Protein AF-A0A814NB25-F1 (afdb_monomer)

Secondary structure (DSSP, 8-state):
-EEEEEESS-TT-BTTB-----BS-----SSS--HHHHHHHHHH-BGGG---TTTS-SS--B-SSTTPPEEEEE-S-SS-SSS--------

Sequence (91 aa):
MIEMFLDFVGDKYSASNPIPVPDNDPLDDCSESSHGTHVAGIVAGNATKMFQTGFKPIVPFLGVAPQATLGAYRIFGCAADTTTTGTYKHE

Organism: NCBI:txid392033

Solvent-accessible surface area (backbone atoms only — not comparable to full-atom values): 5609 Å² total; per-residue (Å²): 94,73,84,46,59,30,12,62,21,26,64,73,17,30,87,93,38,76,65,64,49,61,45,72,63,44,74,62,76,71,40,99,69,40,64,67,60,51,53,49,34,54,45,34,23,50,41,85,76,49,79,54,85,95,74,51,62,97,68,70,50,68,18,81,39,52,83,50,70,45,68,46,75,31,81,69,28,56,53,75,81,58,98,64,93,71,92,61,88,80,135

Mean predicted aligned error: 7.82 Å

Foldseek 3Di:
DEDAFKEQAEQPDEPVRPHRDIDRHLDQPLAPDDPQVVVVCQAANFLVPDPDPPPRDPDTDGHPHNPDYHYRYHHDHNDPNDDDDGDDDDD

Radius of gyration: 14.87 Å; Cα contacts (8 Å, |Δi|>4): 145; chains: 1; bounding box: 35×28×39 Å

Structure (mmCIF, N/CA/C/O backbone):
data_AF-A0A814NB25-F1
#
_entry.id   AF-A0A814NB25-F1
#
loop_
_atom_site.group_PDB
_atom_site.id
_atom_site.type_symbol
_atom_site.label_atom_id
_atom_site.label_alt_id
_atom_site.label_comp_id
_atom_site.label_asym_id
_atom_site.label_entity_id
_atom_site.label_seq_id
_atom_site.pdbx_PDB_ins_code
_atom_site.Cartn_x
_atom_site.Cartn_y
_atom_site.Cartn_z
_atom_site.occupancy
_atom_site.B_iso_or_equiv
_atom_site.auth_seq_id
_atom_site.auth_comp_id
_atom_site.auth_asym_id
_atom_site.auth_atom_id
_atom_site.pdbx_PDB_model_num
ATOM 1 N N . MET A 1 1 ? -7.127 -7.171 7.423 1.00 54.53 1 MET A N 1
ATOM 2 C CA . MET A 1 1 ? -6.116 -8.157 6.972 1.00 54.53 1 MET A CA 1
ATOM 3 C C . MET A 1 1 ? -5.871 -7.878 5.497 1.00 54.53 1 MET A C 1
ATOM 5 O O . MET A 1 1 ? -6.769 -7.311 4.885 1.00 54.53 1 MET A O 1
ATOM 9 N N . ILE A 1 2 ? -4.693 -8.153 4.945 1.00 64.25 2 ILE A N 1
ATOM 10 C CA . ILE A 1 2 ? -4.479 -8.044 3.496 1.00 64.25 2 ILE A CA 1
ATOM 11 C C . ILE A 1 2 ? -4.340 -9.471 2.959 1.00 64.25 2 ILE A C 1
ATOM 13 O O . ILE A 1 2 ? -3.565 -10.234 3.525 1.00 64.25 2 ILE A O 1
ATOM 17 N N . GLU A 1 3 ? -5.126 -9.842 1.947 1.00 67.31 3 GLU A N 1
ATOM 18 C CA . GLU A 1 3 ? -5.211 -11.238 1.453 1.00 67.31 3 GLU A CA 1
ATOM 19 C C . GLU A 1 3 ? -4.540 -11.441 0.090 1.00 67.31 3 GLU A C 1
ATOM 21 O O . GLU A 1 3 ? -4.295 -12.571 -0.318 1.00 67.31 3 GLU A O 1
ATOM 26 N N . MET A 1 4 ? -4.249 -10.361 -0.639 1.00 76.69 4 MET A N 1
ATOM 27 C CA . MET A 1 4 ? -3.610 -10.422 -1.954 1.00 76.69 4 MET A CA 1
ATOM 28 C C . MET A 1 4 ? -2.589 -9.294 -2.069 1.00 76.69 4 MET A C 1
ATOM 30 O O . MET A 1 4 ? -2.911 -8.147 -1.754 1.00 76.69 4 MET A O 1
ATOM 34 N N . PHE A 1 5 ? -1.378 -9.638 -2.502 1.00 88.25 5 PHE A N 1
ATOM 35 C CA . PHE A 1 5 ? -0.228 -8.745 -2.604 1.00 88.25 5 PHE A CA 1
ATOM 36 C C . PHE A 1 5 ? 0.496 -9.018 -3.916 1.00 88.25 5 PHE A C 1
ATOM 38 O O . PHE A 1 5 ? 0.864 -10.165 -4.173 1.00 88.25 5 PHE A O 1
ATOM 45 N N . LEU A 1 6 ? 0.658 -7.996 -4.752 1.00 92.88 6 LEU A N 1
ATOM 46 C CA . LEU A 1 6 ? 1.414 -8.117 -5.994 1.00 92.88 6 LEU A CA 1
ATOM 47 C C . LEU A 1 6 ? 1.890 -6.746 -6.475 1.00 92.88 6 LEU A C 1
ATOM 49 O O . LEU A 1 6 ? 1.085 -5.818 -6.599 1.00 92.88 6 LEU A O 1
ATOM 53 N N . ASP A 1 7 ? 3.168 -6.645 -6.808 1.00 92.50 7 ASP A N 1
ATOM 54 C CA . ASP A 1 7 ? 3.695 -5.584 -7.653 1.00 92.50 7 ASP A CA 1
ATOM 55 C C . ASP A 1 7 ? 3.715 -6.069 -9.106 1.00 92.50 7 ASP A C 1
ATOM 57 O O . ASP A 1 7 ? 4.360 -7.055 -9.458 1.00 92.50 7 ASP A O 1
ATOM 61 N N . PHE A 1 8 ? 2.969 -5.391 -9.973 1.00 94.44 8 PHE A N 1
ATOM 62 C CA . PHE A 1 8 ? 2.896 -5.741 -11.389 1.00 94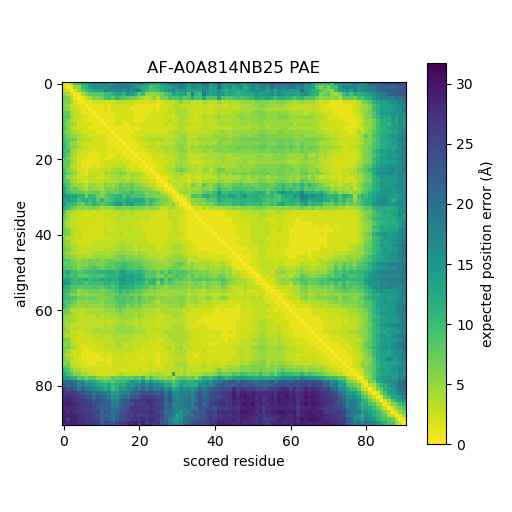.44 8 PHE A CA 1
ATOM 63 C C . PHE A 1 8 ? 4.082 -5.238 -12.207 1.00 94.44 8 PHE A C 1
ATOM 65 O O . PHE A 1 8 ? 4.240 -5.659 -13.356 1.00 94.44 8 PHE A O 1
ATOM 72 N N . VAL A 1 9 ? 4.864 -4.302 -11.678 1.00 92.56 9 VAL A N 1
ATOM 73 C CA . VAL A 1 9 ? 5.843 -3.551 -12.466 1.00 92.56 9 VAL A CA 1
ATOM 74 C C . VAL A 1 9 ? 7.239 -3.549 -11.856 1.00 92.56 9 VAL A C 1
ATOM 76 O O . VAL A 1 9 ? 8.215 -3.447 -12.604 1.00 92.56 9 VAL A O 1
ATOM 79 N N . GLY A 1 10 ? 7.333 -3.741 -10.545 1.00 91.06 10 GLY A N 1
ATOM 80 C CA . GLY A 1 10 ? 8.569 -3.748 -9.781 1.00 91.06 10 GLY A CA 1
ATOM 81 C C . GLY A 1 10 ? 9.093 -2.342 -9.497 1.00 91.06 10 GLY A C 1
ATOM 82 O O . GLY A 1 10 ? 8.810 -1.368 -10.206 1.00 91.06 10 GLY A O 1
ATOM 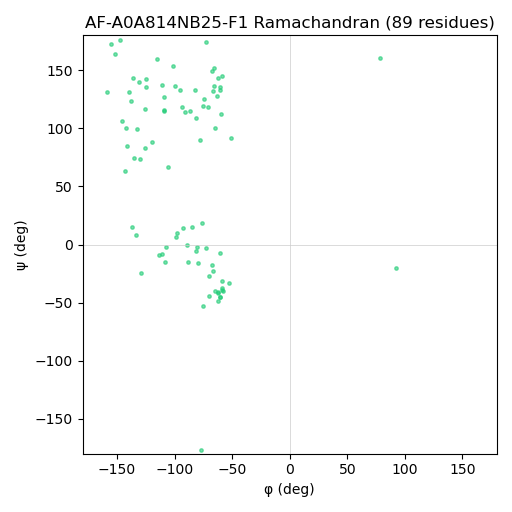83 N N . ASP A 1 11 ? 9.962 -2.248 -8.494 1.00 89.50 11 ASP A N 1
ATOM 84 C CA . ASP A 1 11 ? 10.513 -0.990 -7.972 1.00 89.50 11 ASP A CA 1
ATOM 85 C C . ASP A 1 11 ? 11.139 -0.067 -9.019 1.00 89.50 11 ASP A C 1
ATOM 87 O O . ASP A 1 11 ? 11.123 1.158 -8.891 1.00 89.50 11 ASP A O 1
ATOM 91 N N . LYS A 1 12 ? 11.744 -0.650 -10.055 1.00 89.81 12 LYS A N 1
ATOM 92 C CA . LYS A 1 12 ? 12.505 0.095 -11.066 1.00 89.81 12 LYS A CA 1
ATOM 93 C C . LYS A 1 12 ? 11.656 0.561 -12.240 1.00 89.81 12 LYS A C 1
ATOM 95 O O . LYS A 1 12 ? 12.225 1.160 -13.154 1.00 89.81 12 LYS A O 1
ATOM 100 N N . TYR A 1 13 ? 10.360 0.263 -12.259 1.00 89.75 13 TYR A N 1
ATOM 101 C CA . TYR A 1 13 ? 9.497 0.689 -13.348 1.00 89.75 13 TYR A CA 1
ATOM 102 C C . TYR A 1 13 ? 9.422 2.213 -13.410 1.00 89.75 13 TYR A C 1
ATOM 104 O O . TYR A 1 13 ? 9.165 2.876 -12.405 1.00 89.75 13 TYR A O 1
ATOM 112 N N . SER A 1 14 ? 9.685 2.764 -14.589 1.00 88.69 14 SER A N 1
ATOM 113 C CA . SER A 1 14 ? 9.574 4.196 -14.833 1.00 88.69 14 SER A CA 1
ATOM 114 C C . SER A 1 14 ? 9.334 4.497 -16.310 1.00 88.69 14 SER A C 1
ATOM 116 O O . SER A 1 14 ? 9.510 3.627 -17.168 1.00 88.69 14 SER A O 1
ATOM 118 N N . ALA A 1 15 ? 9.055 5.753 -16.654 1.00 87.19 15 ALA A N 1
ATOM 119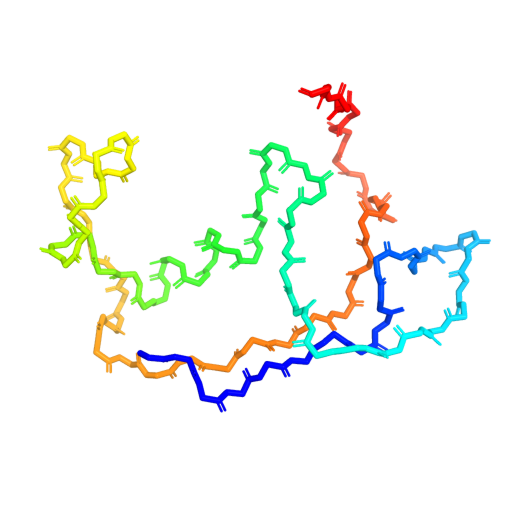 C CA . ALA A 1 15 ? 9.004 6.188 -18.053 1.00 87.19 15 ALA A CA 1
ATOM 120 C C . ALA A 1 15 ? 10.335 5.947 -18.803 1.00 87.19 15 ALA A C 1
ATOM 122 O O . ALA A 1 15 ? 10.344 5.689 -20.007 1.00 87.19 15 ALA A O 1
ATOM 123 N N . SER A 1 16 ? 11.466 6.020 -18.092 1.00 90.00 16 SER A N 1
ATOM 124 C CA . SER A 1 16 ? 12.813 5.757 -18.616 1.00 90.00 16 SER A CA 1
ATOM 125 C C . SER A 1 16 ? 13.233 4.284 -18.532 1.00 90.00 16 SER A C 1
ATOM 127 O O . SER A 1 16 ? 14.187 3.891 -19.205 1.00 90.00 16 SER A O 1
ATOM 129 N N . ASN A 1 17 ? 12.519 3.465 -17.758 1.00 89.12 17 ASN A N 1
ATOM 130 C CA . ASN A 1 17 ? 12.692 2.019 -17.657 1.00 89.12 17 ASN A CA 1
ATOM 131 C C . ASN A 1 17 ? 11.320 1.308 -17.685 1.00 89.12 17 ASN A C 1
ATOM 133 O O . ASN A 1 17 ? 10.840 0.831 -16.655 1.00 89.12 17 ASN A O 1
ATOM 137 N N . PRO A 1 18 ? 10.669 1.230 -18.860 1.00 91.00 18 PRO A N 1
ATOM 138 C CA . PRO A 1 18 ? 9.269 0.820 -18.977 1.00 91.00 18 PRO A CA 1
ATOM 139 C C . PRO A 1 18 ? 9.075 -0.703 -19.034 1.00 91.00 18 PRO A C 1
ATOM 141 O O . PRO A 1 18 ? 8.029 -1.170 -19.478 1.00 91.00 18 PRO A O 1
ATOM 144 N N . ILE A 1 19 ? 10.086 -1.497 -18.666 1.00 95.06 19 ILE A N 1
ATOM 145 C CA . ILE A 1 19 ? 10.012 -2.962 -18.689 1.00 95.06 19 ILE A CA 1
ATOM 146 C C . ILE A 1 19 ? 9.508 -3.435 -17.318 1.00 95.06 19 ILE A C 1
ATOM 148 O O . ILE A 1 19 ? 10.238 -3.265 -16.340 1.00 95.06 19 ILE A O 1
ATOM 152 N N . PRO A 1 20 ? 8.303 -4.034 -17.225 1.00 93.94 20 PRO A N 1
ATOM 153 C CA . PRO A 1 20 ? 7.783 -4.550 -15.964 1.00 93.94 20 PRO A CA 1
ATOM 154 C C . PRO A 1 20 ? 8.619 -5.725 -15.456 1.00 93.94 20 PRO A C 1
ATOM 156 O O . PRO A 1 20 ? 8.948 -6.641 -16.218 1.00 93.94 20 PRO A O 1
ATOM 159 N N . VAL A 1 21 ? 8.904 -5.728 -14.159 1.00 94.81 21 VAL A N 1
ATOM 160 C CA . VAL A 1 21 ? 9.509 -6.847 -13.431 1.00 94.81 21 VAL A CA 1
ATOM 161 C C . VAL A 1 21 ? 8.595 -7.168 -12.246 1.00 94.81 21 VAL A C 1
ATOM 163 O O . VAL A 1 21 ? 8.833 -6.657 -11.159 1.00 94.81 21 VAL A O 1
ATOM 166 N N . PRO A 1 22 ? 7.519 -7.952 -12.454 1.00 94.38 22 PRO A N 1
ATOM 167 C CA . PRO A 1 22 ? 6.566 -8.248 -11.393 1.00 94.38 22 PRO A CA 1
ATOM 168 C C . PRO A 1 22 ? 7.208 -9.004 -10.229 1.00 94.38 22 PRO A C 1
ATOM 170 O O . PRO A 1 22 ? 8.016 -9.914 -10.446 1.00 94.38 22 PRO A O 1
ATOM 173 N N . ASP A 1 23 ? 6.775 -8.695 -9.014 1.00 90.88 23 ASP A N 1
ATOM 174 C CA . ASP A 1 23 ? 7.152 -9.405 -7.797 1.00 90.88 23 ASP A CA 1
ATOM 175 C C . ASP A 1 23 ? 5.997 -9.411 -6.780 1.00 90.88 23 ASP A C 1
ATOM 177 O O . ASP A 1 23 ? 4.917 -8.872 -7.016 1.00 90.88 23 ASP A O 1
ATOM 181 N N . ASN A 1 24 ? 6.188 -10.101 -5.658 1.00 91.06 24 ASN A N 1
ATOM 182 C CA . ASN A 1 24 ? 5.134 -10.296 -4.661 1.00 91.06 24 ASN A CA 1
ATOM 183 C C . ASN A 1 24 ? 5.141 -9.225 -3.555 1.00 91.06 24 ASN A C 1
ATOM 185 O O . ASN A 1 24 ? 4.494 -9.438 -2.525 1.00 91.06 24 ASN A O 1
ATOM 189 N N . ASP A 1 25 ? 5.858 -8.113 -3.739 1.00 87.62 25 ASP A N 1
ATOM 190 C CA . ASP A 1 25 ? 6.020 -7.065 -2.735 1.00 87.62 25 ASP A CA 1
ATOM 191 C C . ASP A 1 25 ? 5.481 -5.707 -3.225 1.00 87.62 25 ASP A C 1
ATOM 193 O O . ASP A 1 25 ? 6.211 -4.886 -3.769 1.00 87.62 25 ASP A O 1
ATOM 197 N N . PRO A 1 26 ? 4.184 -5.408 -3.017 1.00 87.56 26 PRO A N 1
ATOM 198 C CA . PRO A 1 26 ? 3.603 -4.122 -3.396 1.00 87.56 26 PRO A CA 1
ATOM 199 C C . PRO A 1 26 ? 3.984 -2.981 -2.435 1.00 87.56 26 PRO A C 1
ATOM 201 O O . PRO A 1 26 ? 3.260 -1.978 -2.376 1.00 87.56 26 PRO A O 1
ATOM 204 N N . LEU A 1 27 ? 5.037 -3.140 -1.627 1.00 85.25 27 LEU A N 1
ATOM 205 C CA . LEU A 1 27 ? 5.470 -2.137 -0.668 1.00 85.25 27 LEU A CA 1
ATOM 206 C C . LEU A 1 27 ? 5.987 -0.885 -1.390 1.00 85.25 27 LEU A C 1
ATOM 208 O O . LEU A 1 27 ? 6.772 -0.930 -2.327 1.00 85.25 27 LEU A O 1
ATOM 212 N N . ASP A 1 28 ? 5.505 0.263 -0.929 1.00 79.19 28 ASP A N 1
ATOM 213 C CA . ASP A 1 28 ? 5.892 1.586 -1.412 1.00 79.19 28 ASP A CA 1
ATOM 214 C C . ASP A 1 28 ? 6.798 2.241 -0.358 1.00 79.19 28 ASP A C 1
ATOM 216 O O . ASP A 1 28 ? 6.382 3.174 0.332 1.00 79.19 28 ASP A O 1
ATOM 220 N N . ASP A 1 29 ? 7.998 1.678 -0.160 1.00 76.25 29 ASP A N 1
ATOM 221 C CA . ASP A 1 29 ? 9.001 2.148 0.816 1.00 76.25 29 ASP A CA 1
ATOM 222 C C . ASP A 1 29 ? 10.094 3.035 0.198 1.00 76.25 29 ASP A C 1
ATOM 224 O O . ASP A 1 29 ? 11.081 3.388 0.840 1.00 76.25 29 ASP A O 1
ATOM 228 N N . CYS A 1 30 ? 9.907 3.447 -1.053 1.00 75.81 30 CYS A N 1
ATOM 229 C CA . CYS A 1 30 ? 10.943 4.133 -1.812 1.00 75.81 30 CYS A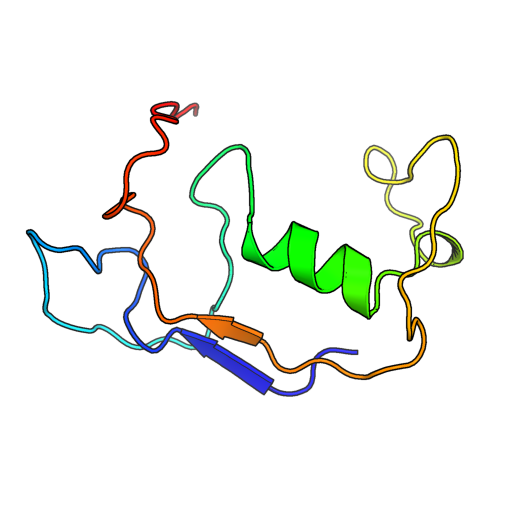 CA 1
ATOM 230 C C . CYS A 1 30 ? 11.070 5.634 -1.497 1.00 75.81 30 CYS A C 1
ATOM 232 O O . CYS A 1 30 ? 11.899 6.320 -2.104 1.00 75.81 30 CYS A O 1
ATOM 234 N N . SER A 1 31 ? 10.220 6.171 -0.615 1.00 69.06 31 SER A N 1
ATOM 235 C CA . SER A 1 31 ? 10.237 7.571 -0.190 1.00 69.06 31 SER A CA 1
ATOM 236 C C . SER A 1 31 ? 9.677 7.739 1.225 1.00 69.06 31 SER A C 1
ATOM 238 O O . SER A 1 31 ? 8.930 6.898 1.717 1.00 69.06 31 SER A O 1
ATOM 240 N N . GLU A 1 32 ? 9.948 8.892 1.840 1.00 66.56 32 GLU A N 1
ATOM 241 C CA . GLU A 1 32 ? 9.382 9.305 3.138 1.00 66.56 32 GLU A CA 1
ATOM 242 C C . GLU A 1 32 ? 7.841 9.425 3.139 1.00 66.56 32 GLU A C 1
ATOM 244 O O . GLU A 1 32 ? 7.223 9.699 4.168 1.00 66.56 32 GLU A O 1
ATOM 249 N N . SER A 1 33 ? 7.187 9.296 1.980 1.00 70.50 33 SER A N 1
ATOM 250 C C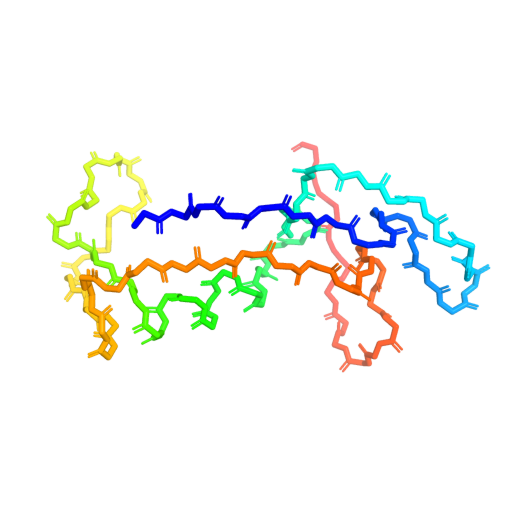A . SER A 1 33 ? 5.739 9.428 1.818 1.00 70.50 33 SER A CA 1
ATOM 251 C C . SER A 1 33 ? 5.178 8.279 0.987 1.00 70.50 33 SER A C 1
ATOM 253 O O . SER A 1 33 ? 5.179 8.330 -0.237 1.00 70.50 33 SER A O 1
ATOM 255 N N . SER A 1 34 ? 4.615 7.270 1.654 1.00 82.50 34 SER A N 1
ATOM 256 C CA . SER A 1 34 ? 3.883 6.202 0.968 1.00 82.50 34 SER A CA 1
ATOM 257 C C . SER A 1 34 ? 2.454 6.644 0.637 1.00 82.50 34 SER A C 1
ATOM 259 O O . SER A 1 34 ? 1.595 6.764 1.523 1.00 82.50 34 SER A O 1
ATOM 261 N N . HIS A 1 35 ? 2.172 6.878 -0.646 1.00 85.94 35 HIS A N 1
ATOM 262 C CA . HIS A 1 35 ? 0.847 7.318 -1.096 1.00 85.94 35 HIS A CA 1
ATOM 263 C C . HIS A 1 35 ? -0.180 6.187 -0.964 1.00 85.94 35 HIS A C 1
ATOM 265 O O . HIS A 1 35 ? -1.286 6.397 -0.455 1.00 85.94 35 HIS A O 1
ATOM 271 N N . GLY A 1 36 ? 0.200 4.971 -1.371 1.00 88.06 36 GLY A N 1
ATOM 272 C CA . GLY A 1 36 ? -0.665 3.792 -1.287 1.00 88.06 36 GLY A CA 1
ATOM 273 C C . GLY A 1 36 ? -1.067 3.474 0.153 1.00 88.06 36 GLY A C 1
ATOM 274 O O . GLY A 1 36 ? -2.251 3.284 0.440 1.00 88.06 36 GLY A O 1
ATOM 275 N N . THR A 1 37 ? -0.104 3.511 1.079 1.00 89.00 37 THR A N 1
ATOM 276 C CA . THR A 1 37 ? -0.354 3.258 2.507 1.00 89.00 37 THR A CA 1
ATOM 277 C C . THR A 1 37 ? -1.248 4.329 3.127 1.00 89.00 37 THR A C 1
ATOM 279 O O . THR A 1 37 ? -2.151 4.000 3.901 1.00 89.00 37 THR A O 1
ATOM 282 N N . HIS A 1 38 ? -1.064 5.603 2.766 1.00 90.25 38 HIS A N 1
ATOM 283 C CA . HIS A 1 38 ? -1.934 6.679 3.243 1.00 90.25 38 HIS A CA 1
ATOM 284 C C . HIS A 1 38 ? -3.387 6.473 2.781 1.00 90.25 38 HIS A C 1
ATOM 286 O O . HIS A 1 38 ? -4.303 6.479 3.609 1.00 90.25 38 HIS A O 1
ATOM 292 N N . VAL A 1 39 ? -3.607 6.202 1.489 1.00 93.19 39 VAL A N 1
ATOM 293 C CA . VAL A 1 39 ? -4.948 5.915 0.949 1.00 93.19 39 VAL A CA 1
ATOM 294 C C . VAL A 1 39 ? -5.562 4.679 1.615 1.00 93.19 39 VAL A C 1
ATOM 296 O O . VAL A 1 39 ? -6.716 4.721 2.048 1.00 93.19 39 VAL A O 1
ATOM 299 N N . ALA A 1 40 ? -4.795 3.598 1.776 1.00 92.94 40 ALA A N 1
ATOM 300 C CA . ALA A 1 40 ? -5.249 2.394 2.472 1.00 92.94 40 ALA A CA 1
ATOM 301 C C . ALA A 1 40 ? -5.661 2.685 3.929 1.00 92.94 40 ALA A C 1
ATOM 303 O O . ALA A 1 40 ? -6.666 2.151 4.410 1.00 92.94 40 ALA A O 1
ATOM 304 N N . GLY A 1 41 ? -4.936 3.576 4.612 1.00 93.12 41 GLY A N 1
ATOM 305 C CA . GLY A 1 41 ? -5.257 4.049 5.958 1.00 93.12 41 GLY A CA 1
ATOM 306 C C . GLY A 1 41 ? -6.598 4.783 6.038 1.00 93.12 41 GLY A C 1
ATOM 307 O O . GLY A 1 41 ? -7.378 4.516 6.954 1.00 93.12 41 GLY A O 1
ATOM 308 N N . ILE A 1 42 ? -6.908 5.639 5.058 1.00 96.25 42 ILE A N 1
ATOM 309 C CA . ILE A 1 42 ? -8.211 6.324 4.954 1.00 96.25 42 ILE A CA 1
ATOM 310 C C . ILE A 1 42 ? -9.345 5.303 4.783 1.00 96.25 42 ILE A C 1
ATOM 312 O O . ILE A 1 42 ? -10.406 5.437 5.396 1.00 96.25 42 ILE A O 1
ATOM 316 N N . VAL A 1 43 ? -9.133 4.262 3.975 1.00 97.19 43 VAL A N 1
ATOM 317 C CA . VAL A 1 43 ? -10.169 3.261 3.681 1.00 97.19 43 VAL A CA 1
ATOM 318 C C . VAL A 1 43 ? -10.387 2.307 4.851 1.00 97.19 43 VAL A C 1
ATOM 320 O O . VAL A 1 43 ? -11.522 2.148 5.286 1.00 97.19 43 VAL A O 1
ATOM 323 N N . ALA A 1 44 ? -9.340 1.668 5.372 1.00 96.38 44 ALA A N 1
ATOM 324 C CA . ALA A 1 44 ? -9.483 0.559 6.324 1.00 96.38 44 ALA A CA 1
ATOM 325 C C . ALA A 1 44 ? -8.503 0.608 7.509 1.00 96.38 44 ALA A C 1
ATOM 327 O O . ALA A 1 44 ? -8.348 -0.384 8.225 1.00 96.38 44 ALA A O 1
ATOM 328 N N . GLY A 1 45 ? -7.845 1.746 7.748 1.00 94.44 45 GLY A N 1
ATOM 329 C CA . GLY A 1 45 ? -6.924 1.912 8.870 1.00 94.44 45 GLY A CA 1
ATOM 330 C C . GLY A 1 45 ? -7.589 1.669 10.227 1.00 94.44 45 GLY A C 1
ATOM 331 O O . GLY A 1 45 ? -8.758 1.991 10.443 1.00 94.44 45 GLY A O 1
ATOM 332 N N . ASN A 1 46 ? -6.843 1.097 11.172 1.00 95.06 46 ASN A N 1
A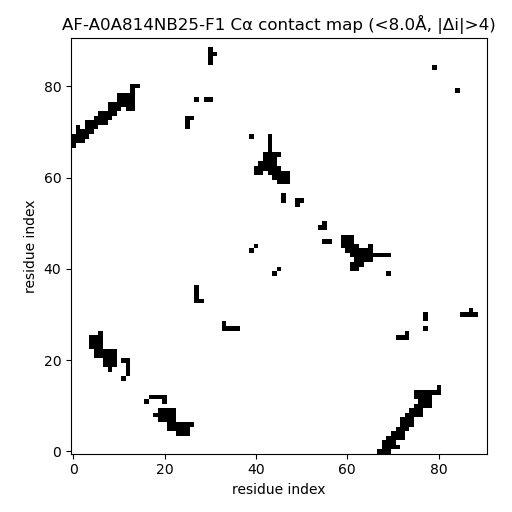TOM 333 C CA . ASN A 1 46 ? -7.335 0.872 12.527 1.00 95.06 46 ASN A CA 1
ATOM 334 C C . ASN A 1 46 ? -6.238 1.124 13.567 1.00 95.06 46 ASN A C 1
ATOM 336 O O . ASN A 1 46 ? -5.578 0.195 14.040 1.00 95.06 46 ASN A O 1
ATOM 340 N N . ALA A 1 47 ? -6.073 2.391 13.956 1.00 93.44 47 ALA A N 1
ATOM 341 C CA . ALA A 1 47 ? -5.032 2.794 14.898 1.00 93.44 47 ALA A CA 1
ATOM 342 C C . ALA A 1 47 ? -5.247 2.257 16.324 1.00 93.44 47 ALA A C 1
ATOM 344 O O . ALA A 1 47 ? -4.306 2.195 17.112 1.00 93.44 47 ALA A O 1
ATOM 345 N N . THR A 1 48 ? -6.465 1.818 16.665 1.00 91.44 48 THR A N 1
ATOM 346 C CA . THR A 1 48 ? -6.748 1.194 17.973 1.00 91.44 48 THR A CA 1
ATOM 347 C C . THR A 1 48 ? -6.038 -0.149 18.145 1.00 91.44 48 THR A C 1
ATOM 349 O O . THR A 1 48 ? -5.787 -0.571 19.272 1.00 91.44 48 THR A O 1
ATOM 352 N N . LYS A 1 49 ? -5.674 -0.794 17.028 1.00 88.94 49 LYS A N 1
ATOM 353 C CA . LYS A 1 49 ? -4.933 -2.060 16.982 1.00 88.94 49 LYS A CA 1
ATOM 354 C C . LYS A 1 49 ? -3.430 -1.871 16.740 1.00 88.94 49 LYS A C 1
ATOM 356 O O . LYS A 1 49 ? -2.722 -2.855 16.550 1.00 88.94 49 LYS A O 1
ATOM 361 N N . MET A 1 50 ? -2.934 -0.631 16.732 1.00 88.00 50 MET A N 1
ATOM 362 C CA . MET A 1 50 ? -1.505 -0.350 16.591 1.00 88.00 50 MET A CA 1
ATOM 363 C C . MET A 1 50 ? -0.831 -0.394 17.967 1.00 88.00 50 MET A C 1
ATOM 365 O O . MET A 1 50 ? -1.104 0.437 18.837 1.00 88.00 50 MET A O 1
ATOM 369 N N . PHE A 1 51 ? 0.062 -1.369 18.155 1.00 85.75 51 PHE A N 1
ATOM 370 C CA . PHE A 1 51 ? 0.831 -1.564 19.394 1.00 85.75 51 PHE A CA 1
ATOM 371 C C . PHE A 1 51 ? 2.325 -1.260 19.232 1.00 85.75 51 PHE A C 1
ATOM 373 O O . PHE A 1 51 ? 3.051 -1.225 20.222 1.00 85.75 51 PHE A O 1
ATOM 380 N N . GLN A 1 52 ? 2.784 -1.021 18.001 1.00 86.44 52 GLN A N 1
ATOM 381 C CA . GLN A 1 52 ? 4.183 -0.730 17.722 1.00 86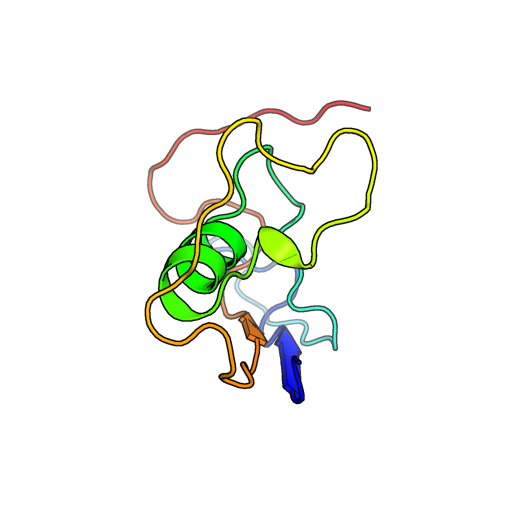.44 52 GLN A CA 1
ATOM 382 C C . GLN A 1 52 ? 4.554 0.661 18.251 1.00 86.44 52 GLN A C 1
ATOM 384 O O . GLN A 1 52 ? 3.996 1.687 17.846 1.00 86.44 52 GLN A O 1
ATOM 389 N N . THR A 1 53 ? 5.503 0.686 19.184 1.00 81.94 53 THR A N 1
ATOM 390 C CA . THR A 1 53 ? 6.066 1.913 19.751 1.00 81.94 53 THR A CA 1
ATOM 391 C C . THR A 1 53 ? 6.723 2.745 18.652 1.00 81.94 53 THR A C 1
ATOM 393 O O . THR A 1 53 ? 7.458 2.202 17.833 1.00 81.94 53 THR A O 1
ATOM 396 N N . GLY A 1 54 ? 6.440 4.049 18.623 1.00 84.31 54 GLY A N 1
ATOM 397 C CA . GLY A 1 54 ? 6.911 4.971 17.579 1.00 84.31 54 GLY A CA 1
ATOM 398 C C . GLY A 1 54 ? 5.952 5.155 16.396 1.00 84.31 54 GLY A C 1
ATOM 399 O O . GLY A 1 54 ? 6.016 6.187 15.744 1.00 84.31 54 GLY A O 1
ATOM 400 N N . PHE A 1 55 ? 5.011 4.229 16.172 1.00 82.75 55 PHE A N 1
ATOM 401 C CA . PHE A 1 55 ? 4.044 4.300 15.059 1.00 82.75 55 PHE A CA 1
ATOM 402 C C . PHE A 1 55 ? 2.589 4.497 15.509 1.00 82.75 55 PHE A C 1
ATOM 404 O O . PHE A 1 55 ? 1.707 4.734 14.685 1.00 82.75 55 PHE A O 1
ATOM 411 N N . LYS A 1 56 ? 2.308 4.401 16.815 1.00 88.19 56 LYS A N 1
ATOM 412 C CA . LYS A 1 56 ? 0.972 4.661 17.360 1.00 88.19 56 LYS A CA 1
ATOM 413 C C . LYS A 1 56 ? 0.703 6.175 17.398 1.00 88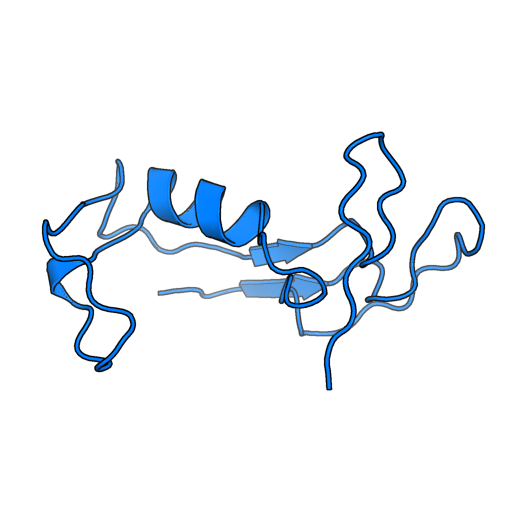.19 56 LYS A C 1
ATOM 415 O O . LYS A 1 56 ? 1.416 6.882 18.112 1.00 88.19 56 LYS A O 1
ATOM 420 N N . PRO A 1 57 ? -0.327 6.682 16.700 1.00 88.00 57 PRO A N 1
ATOM 421 C CA . PRO A 1 57 ? -0.641 8.106 16.714 1.00 88.00 57 PRO A CA 1
ATOM 422 C C . PRO A 1 57 ? -1.142 8.551 18.096 1.00 88.00 57 PRO A C 1
ATOM 424 O O . PRO A 1 57 ? -1.792 7.784 18.811 1.00 88.00 57 PRO A O 1
ATOM 427 N N . ILE A 1 58 ? -0.870 9.813 18.451 1.00 89.12 58 ILE A N 1
ATOM 428 C CA . ILE A 1 58 ? -1.317 10.430 19.716 1.00 89.12 58 ILE A CA 1
ATOM 429 C C . ILE A 1 58 ? -2.849 10.394 19.817 1.00 89.12 58 ILE A C 1
ATOM 431 O O . ILE A 1 58 ? -3.401 10.108 20.878 1.00 89.12 58 ILE A O 1
ATOM 435 N N . VAL A 1 59 ? -3.528 10.636 18.693 1.00 90.94 59 VAL A N 1
ATOM 436 C CA . VAL A 1 59 ? -4.978 10.488 18.548 1.00 90.94 59 VAL A CA 1
ATOM 437 C C . VAL A 1 59 ? -5.248 9.277 17.650 1.00 90.94 59 VAL A C 1
ATOM 439 O O . VAL A 1 59 ? -4.878 9.308 16.474 1.00 90.94 59 VAL A O 1
ATOM 442 N N . PRO A 1 60 ? -5.871 8.200 18.163 1.00 92.00 60 PRO A N 1
ATOM 443 C CA . PRO A 1 60 ? -6.260 7.066 17.335 1.00 92.00 60 PRO A CA 1
ATOM 444 C C . PRO A 1 60 ? -7.249 7.485 16.242 1.00 92.00 60 PRO A C 1
ATOM 446 O O . PRO A 1 60 ? -8.221 8.184 16.519 1.00 92.00 60 PRO A O 1
ATOM 449 N N . PHE A 1 61 ? -7.034 7.005 15.019 1.00 94.50 61 PHE A N 1
ATOM 450 C CA . PHE A 1 61 ? -7.959 7.152 13.898 1.00 94.50 61 PHE A CA 1
ATOM 451 C C . PHE A 1 61 ? -8.505 5.793 13.437 1.00 94.50 61 PHE A C 1
ATOM 453 O O . PHE A 1 61 ? -7.919 4.733 13.689 1.00 94.50 61 PHE A O 1
ATOM 460 N N . LEU A 1 62 ? -9.633 5.843 12.734 1.00 96.50 62 LEU A N 1
ATOM 461 C CA . LEU A 1 62 ? -10.216 4.724 12.003 1.00 96.50 62 LEU A CA 1
ATOM 462 C C . LEU A 1 62 ? -10.410 5.153 10.550 1.00 96.50 62 LEU A C 1
ATOM 464 O O . LEU A 1 62 ? -10.776 6.297 10.288 1.00 96.50 62 LEU A O 1
ATOM 468 N N . GLY A 1 63 ? -10.179 4.227 9.627 1.00 96.62 63 GLY A N 1
ATOM 469 C CA . GLY A 1 63 ? -10.633 4.361 8.254 1.00 96.62 63 GLY A CA 1
ATOM 470 C C . GLY A 1 63 ? -12.146 4.179 8.150 1.00 96.62 63 GLY A C 1
ATOM 471 O O . GLY A 1 63 ? -12.817 3.821 9.120 1.00 96.62 63 GLY A O 1
ATOM 472 N N . VAL A 1 64 ? -12.680 4.393 6.951 1.00 97.94 64 VAL A N 1
ATOM 473 C CA . VAL A 1 64 ? -14.117 4.272 6.653 1.00 97.94 64 VAL A CA 1
ATOM 474 C C . VAL A 1 64 ? -14.663 2.869 6.970 1.00 97.94 64 VAL A C 1
ATOM 476 O O . VAL A 1 64 ? -15.758 2.733 7.512 1.00 97.94 64 VAL A O 1
ATOM 479 N N . ALA A 1 65 ? -13.895 1.822 6.670 1.00 97.44 65 ALA A N 1
ATOM 480 C CA . ALA A 1 65 ? -14.242 0.417 6.858 1.00 97.44 65 ALA A CA 1
ATOM 481 C C . ALA A 1 65 ? -13.105 -0.336 7.589 1.00 97.44 65 ALA A C 1
ATOM 483 O O . ALA A 1 65 ? -12.395 -1.143 6.990 1.00 97.44 65 ALA A O 1
ATOM 484 N N . PRO A 1 66 ? -12.920 -0.129 8.906 1.00 95.56 66 PRO A N 1
ATOM 485 C CA . PRO A 1 66 ? -11.744 -0.599 9.657 1.00 95.56 66 PRO A CA 1
ATOM 486 C C . PRO A 1 66 ? -11.704 -2.119 9.909 1.00 95.56 66 PRO A C 1
ATOM 488 O O . PRO A 1 66 ? -10.771 -2.628 10.534 1.00 95.56 66 PRO A O 1
ATOM 491 N N . GLN A 1 67 ? -12.744 -2.844 9.491 1.00 95.38 67 GLN A N 1
ATOM 492 C CA . GLN A 1 67 ? -12.816 -4.309 9.516 1.00 95.38 67 GLN A CA 1
ATOM 493 C C . GLN A 1 67 ? -12.694 -4.922 8.117 1.00 95.38 67 GLN A C 1
ATOM 495 O O . GLN A 1 67 ? -12.709 -6.144 7.994 1.00 95.38 67 GLN A O 1
ATOM 500 N N . ALA A 1 68 ? -12.580 -4.094 7.074 1.00 94.94 68 ALA A N 1
ATOM 501 C CA . ALA A 1 68 ? -12.400 -4.586 5.724 1.00 94.94 68 ALA A CA 1
ATOM 502 C C . ALA A 1 68 ? -11.053 -5.299 5.576 1.00 94.94 68 ALA A C 1
ATOM 504 O O . ALA A 1 68 ? -10.052 -5.007 6.244 1.00 94.94 68 ALA A O 1
ATOM 505 N N . THR A 1 69 ? -11.054 -6.234 4.645 1.00 93.00 69 THR A N 1
ATOM 506 C CA . THR A 1 69 ? -9.847 -6.847 4.127 1.00 93.00 69 THR A CA 1
ATOM 507 C C . THR A 1 69 ? -9.452 -6.116 2.852 1.00 93.00 69 THR A C 1
ATOM 509 O O . THR A 1 69 ? -10.305 -5.866 2.003 1.00 93.00 69 THR A O 1
ATOM 512 N N . LEU A 1 70 ? -8.175 -5.758 2.729 1.00 91.25 70 LEU A N 1
ATOM 513 C CA . LEU A 1 70 ? -7.650 -5.095 1.537 1.00 91.25 70 LEU A CA 1
ATOM 514 C C . LEU A 1 70 ? -6.894 -6.095 0.654 1.00 91.25 70 LEU A C 1
ATOM 516 O O . LEU A 1 70 ? -6.373 -7.099 1.131 1.00 91.25 70 LEU A O 1
ATOM 520 N N . GLY A 1 71 ? -6.832 -5.812 -0.641 1.00 92.69 71 GLY A N 1
ATOM 521 C CA . GLY A 1 71 ? -5.804 -6.342 -1.533 1.00 92.69 71 GLY A CA 1
ATOM 522 C C . GLY A 1 71 ? -4.895 -5.188 -1.937 1.00 92.69 71 GLY A C 1
ATOM 523 O O . GLY A 1 71 ? -5.395 -4.090 -2.191 1.00 92.69 71 GLY A O 1
ATOM 524 N N . ALA A 1 72 ? -3.586 -5.414 -1.959 1.00 91.69 72 ALA A N 1
ATOM 525 C CA . ALA A 1 72 ? -2.595 -4.427 -2.359 1.00 91.69 72 ALA A CA 1
ATOM 526 C C . ALA A 1 72 ? -2.003 -4.823 -3.714 1.00 91.69 72 ALA A C 1
ATOM 528 O O . ALA A 1 72 ? -1.353 -5.857 -3.846 1.00 91.69 72 ALA A O 1
ATOM 529 N N . TYR A 1 73 ? -2.248 -3.983 -4.715 1.00 92.12 73 TYR A N 1
ATOM 530 C CA . TYR A 1 73 ? -1.734 -4.157 -6.066 1.00 92.12 73 TYR A CA 1
ATOM 531 C C . TYR A 1 73 ? -1.005 -2.892 -6.478 1.00 92.12 73 TYR A C 1
ATOM 533 O O . TYR A 1 73 ? -1.619 -1.824 -6.562 1.00 92.12 73 TYR A O 1
ATOM 541 N N . ARG A 1 74 ? 0.296 -3.009 -6.723 1.00 91.12 74 ARG A N 1
ATOM 542 C CA . ARG A 1 74 ? 1.138 -1.888 -7.128 1.00 91.12 74 ARG A CA 1
ATOM 543 C C . ARG A 1 74 ? 1.355 -1.918 -8.638 1.00 91.12 74 ARG A C 1
ATOM 545 O O . ARG A 1 74 ? 1.547 -2.974 -9.229 1.00 91.12 74 ARG A O 1
ATOM 552 N N . ILE A 1 75 ? 1.250 -0.745 -9.262 1.00 91.06 75 ILE A N 1
ATOM 553 C CA . ILE A 1 75 ? 1.384 -0.544 -10.718 1.00 91.06 75 ILE A CA 1
ATOM 554 C C . ILE A 1 75 ? 2.299 0.640 -11.068 1.00 91.06 75 ILE A C 1
ATOM 556 O O . ILE A 1 75 ? 2.367 1.062 -12.220 1.00 91.06 75 ILE A O 1
ATOM 560 N N . PHE A 1 76 ? 2.967 1.201 -10.064 1.00 87.62 76 PHE A N 1
ATOM 561 C CA . PHE A 1 76 ? 3.894 2.319 -10.190 1.00 87.62 76 PHE A CA 1
ATOM 562 C C . PHE A 1 76 ? 5.216 1.888 -9.573 1.00 87.62 76 PHE A C 1
ATOM 564 O O . PHE A 1 76 ? 5.191 1.312 -8.490 1.00 87.62 76 PHE A O 1
ATOM 571 N N . GLY A 1 77 ? 6.344 2.175 -10.222 1.00 87.06 77 GLY A N 1
ATOM 572 C CA . GLY A 1 77 ? 7.647 1.968 -9.596 1.00 87.06 77 GLY A CA 1
ATOM 573 C C . GLY A 1 77 ? 7.976 3.066 -8.582 1.00 87.06 77 GLY A C 1
ATOM 574 O O . GLY A 1 77 ? 7.183 3.968 -8.316 1.00 87.06 77 GLY A O 1
ATOM 575 N N . CYS A 1 78 ? 9.174 2.993 -8.012 1.00 83.88 78 CYS A N 1
ATOM 576 C CA . CYS A 1 78 ? 9.681 3.945 -7.026 1.00 83.88 78 CYS A CA 1
ATOM 577 C C . CYS A 1 78 ? 9.988 5.328 -7.616 1.00 83.88 78 CYS A C 1
ATOM 579 O O . CYS A 1 78 ? 10.012 6.329 -6.899 1.00 83.88 78 CYS A O 1
ATOM 581 N N . ALA A 1 79 ? 10.314 5.393 -8.909 1.00 73.69 79 ALA A N 1
ATOM 582 C CA . ALA A 1 79 ? 10.596 6.661 -9.559 1.00 73.69 79 ALA A CA 1
ATOM 583 C C . ALA A 1 79 ? 9.280 7.415 -9.775 1.00 73.69 79 ALA A C 1
ATOM 585 O O . ALA A 1 79 ? 8.348 6.898 -10.385 1.00 73.69 79 ALA A O 1
ATOM 586 N N . ALA A 1 80 ? 9.210 8.653 -9.288 1.00 63.00 80 ALA A N 1
ATOM 587 C CA . ALA A 1 80 ? 8.069 9.514 -9.549 1.00 63.00 80 ALA A CA 1
ATOM 588 C C . ALA A 1 80 ? 7.994 9.839 -11.053 1.00 63.00 80 ALA A C 1
ATOM 590 O O . ALA A 1 80 ? 8.694 10.725 -11.540 1.00 63.00 80 ALA A O 1
ATOM 591 N N . ASP A 1 81 ? 7.123 9.142 -11.781 1.00 58.88 81 ASP A N 1
ATOM 592 C CA . ASP A 1 81 ? 6.832 9.431 -13.193 1.00 58.88 81 ASP A CA 1
ATOM 593 C C . ASP A 1 81 ? 5.826 10.582 -13.373 1.00 58.88 81 ASP A C 1
ATOM 595 O O . ASP A 1 81 ? 5.569 11.041 -14.486 1.00 58.88 81 ASP A O 1
ATOM 599 N N . THR A 1 82 ? 5.271 11.092 -12.271 1.00 50.78 82 THR A N 1
ATOM 600 C CA . THR A 1 82 ? 4.419 12.284 -12.235 1.00 50.78 82 THR A CA 1
ATOM 601 C C . THR A 1 82 ? 4.897 13.234 -11.146 1.00 50.78 82 THR A C 1
ATOM 603 O O . THR A 1 82 ? 5.279 12.809 -10.058 1.00 50.78 82 THR A O 1
ATOM 606 N N . THR A 1 83 ? 4.880 14.529 -11.453 1.00 44.41 83 THR A N 1
ATOM 607 C CA . THR A 1 83 ? 5.377 15.644 -10.639 1.00 44.41 83 THR A CA 1
ATOM 608 C C . THR A 1 83 ? 4.854 15.649 -9.199 1.00 44.41 83 THR A C 1
ATOM 610 O O . THR A 1 83 ? 3.863 16.304 -8.890 1.00 44.41 83 THR A O 1
ATOM 613 N N . THR A 1 84 ? 5.598 15.014 -8.304 1.00 38.75 84 THR A N 1
ATOM 614 C CA . THR A 1 84 ? 5.764 15.466 -6.921 1.00 38.75 84 THR A CA 1
ATOM 615 C C . THR A 1 84 ? 7.204 15.181 -6.549 1.00 38.75 84 THR A C 1
ATOM 617 O O . THR A 1 84 ? 7.610 14.047 -6.326 1.00 38.75 84 THR A O 1
ATOM 620 N N . THR A 1 85 ? 8.009 16.234 -6.601 1.00 42.12 85 THR A N 1
ATOM 621 C CA . THR A 1 85 ? 9.420 16.222 -6.247 1.00 42.12 85 THR A CA 1
ATOM 622 C C . THR A 1 85 ? 9.557 15.798 -4.785 1.00 42.12 85 THR A C 1
ATOM 624 O O . THR A 1 85 ? 9.156 16.530 -3.886 1.00 42.12 85 THR A O 1
ATOM 627 N N . GLY A 1 86 ? 10.122 14.617 -4.557 1.00 39.69 86 GLY A N 1
ATOM 628 C CA . GLY A 1 86 ? 10.502 14.108 -3.244 1.00 39.69 86 GLY A CA 1
ATOM 629 C C . GLY A 1 86 ? 11.803 13.327 -3.369 1.00 39.69 86 GLY A C 1
ATOM 630 O O . GLY A 1 86 ? 11.832 12.115 -3.213 1.00 39.69 86 GLY A O 1
ATOM 631 N N . THR A 1 87 ? 12.881 14.007 -3.755 1.00 46.44 87 THR A N 1
ATOM 632 C CA . THR A 1 87 ? 14.231 13.439 -3.801 1.00 46.44 87 THR A CA 1
ATOM 633 C C . THR A 1 87 ? 14.819 13.380 -2.401 1.00 46.44 87 THR A C 1
ATOM 635 O O . THR A 1 87 ? 15.499 14.331 -2.048 1.00 46.44 87 THR A O 1
ATOM 638 N N . TYR A 1 88 ? 14.651 12.306 -1.630 1.00 45.66 88 TYR A N 1
ATOM 639 C CA . TYR A 1 88 ? 15.552 12.055 -0.496 1.00 45.66 88 TYR A CA 1
ATOM 640 C C . TYR A 1 88 ? 15.764 10.551 -0.321 1.00 45.66 88 TYR A C 1
ATOM 642 O O . TYR A 1 88 ? 14.877 9.827 0.109 1.00 45.66 88 TYR A O 1
ATOM 650 N N . LYS A 1 89 ? 16.962 10.095 -0.704 1.00 40.09 89 LYS A N 1
ATOM 651 C CA . LYS A 1 89 ? 17.575 8.892 -0.145 1.00 40.09 89 LYS A CA 1
ATOM 652 C C . LYS A 1 89 ? 18.224 9.309 1.165 1.00 40.09 89 LYS A C 1
ATOM 654 O O . LYS A 1 89 ? 18.962 10.294 1.150 1.00 40.09 89 LYS A O 1
ATOM 659 N N . HIS A 1 90 ? 18.027 8.560 2.237 1.00 28.39 90 HIS A N 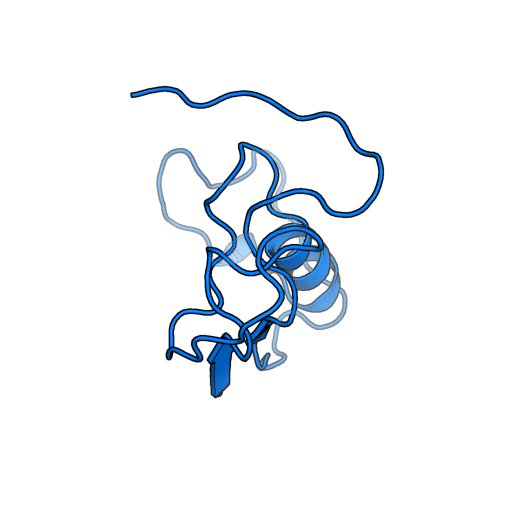1
ATOM 660 C CA . HIS A 1 90 ? 19.039 8.499 3.277 1.00 28.39 90 HIS A CA 1
ATOM 661 C C . HIS A 1 90 ? 19.242 7.057 3.729 1.00 28.39 90 HIS A C 1
ATOM 663 O O . HIS A 1 90 ? 18.332 6.236 3.685 1.00 28.39 90 HIS A O 1
ATOM 669 N N . GLU A 1 91 ? 20.513 6.815 4.013 1.00 35.62 91 GLU A N 1
ATOM 670 C CA . GLU A 1 91 ? 21.170 5.644 4.588 1.00 35.62 91 GLU A CA 1
ATOM 671 C C . GLU A 1 91 ? 20.405 4.971 5.734 1.00 35.62 91 GLU A C 1
ATOM 673 O O . GLU A 1 91 ? 19.753 5.693 6.523 1.00 35.62 91 GLU A O 1
#

pLDDT: mean 82.32, std 17.01, range [28.39, 97.94]

InterPro domains:
  IPR000209 Peptidase S8/S53 domain [PF00082] (16-77)
  IPR022398 Peptidase S8, subtilisin, His-active site [PS00137] (35-45)
  IPR036852 Peptidase S8/S53 domain superfamily [G3DSA:3.40.50.200] (3-89)
  IPR036852 Peptidase S8/S53 domain superfamily [SSF52743] (16-83)